Protein AF-A0A9N9NU11-F1 (afdb_monomer)

Radius of gyration: 19.25 Å; Cα contacts (8 Å, |Δi|>4): 125; chains: 1; bounding box: 38×54×60 Å

Mean predicted aligned error: 7.27 Å

InterPro domains:
  IPR009668 RNA polymerase I associated factor, A49-like [PF06870] (2-120)
  IPR009668 RNA polymerase I associated factor, A49-like [PTHR14440] (6-126)

Solvent-accessible surface area (backbone atoms only — not comparable to full-atom values): 7720 Å² total; per-residue (Å²): 106,50,79,83,61,72,60,61,64,64,69,56,55,54,50,48,49,68,75,38,33,43,86,40,62,86,44,95,94,45,74,80,39,80,41,70,46,73,70,30,51,52,52,50,50,49,54,52,50,51,50,48,26,65,74,43,78,31,49,32,58,51,63,62,53,16,62,78,67,72,43,57,54,72,57,47,56,50,47,42,36,70,75,27,27,45,82,40,64,65,54,72,69,54,29,61,76,68,70,51,52,82,78,59,44,73,73,48,55,29,40,30,61,57,85,80,79,56,67,68,78,78,80,80,77,81,77,86,128

Structure (mmCIF, N/CA/C/O backbone):
data_AF-A0A9N9NU11-F1
#
_entry.id   AF-A0A9N9NU11-F1
#
loop_
_atom_site.group_PDB
_atom_site.id
_atom_site.type_symbol
_atom_site.label_atom_id
_atom_site.label_alt_id
_atom_site.label_comp_id
_atom_site.label_asym_id
_atom_site.label_entity_id
_atom_site.label_seq_id
_atom_site.pdbx_PDB_ins_code
_atom_site.Cartn_x
_atom_site.Cartn_y
_atom_site.Cartn_z
_atom_site.occupancy
_atom_site.B_iso_or_equiv
_atom_site.auth_seq_id
_atom_site.auth_comp_id
_atom_site.auth_asym_id
_atom_site.auth_atom_id
_atom_site.pdbx_PDB_model_num
ATOM 1 N N . MET A 1 1 ? 15.704 -12.231 -14.615 1.00 58.62 1 MET A N 1
ATOM 2 C CA . MET A 1 1 ? 14.651 -11.960 -13.599 1.00 58.62 1 MET A CA 1
ATOM 3 C C . MET A 1 1 ? 13.902 -13.233 -13.245 1.00 58.62 1 MET A C 1
ATOM 5 O O . MET A 1 1 ? 13.665 -13.433 -12.064 1.00 58.62 1 MET A O 1
ATOM 9 N N . SER A 1 2 ? 13.617 -14.106 -14.219 1.00 66.81 2 SER A N 1
ATOM 10 C CA . SER A 1 2 ? 13.155 -15.482 -13.982 1.00 66.81 2 SER A CA 1
ATOM 11 C C . SER A 1 2 ? 13.976 -16.199 -12.902 1.00 66.81 2 SER A C 1
ATOM 13 O O . SER A 1 2 ? 13.399 -16.709 -11.952 1.00 66.81 2 SER A O 1
ATOM 15 N N . GLU A 1 3 ? 15.308 -16.114 -12.960 1.00 76.19 3 GLU A N 1
ATOM 16 C CA . GLU A 1 3 ? 16.207 -16.703 -11.951 1.00 76.19 3 GLU A CA 1
ATOM 17 C C . GLU A 1 3 ? 15.990 -16.146 -10.535 1.00 76.19 3 GLU A C 1
ATOM 19 O O . GLU A 1 3 ? 15.977 -16.894 -9.563 1.00 76.19 3 GLU A O 1
ATOM 24 N N . LYS A 1 4 ? 15.747 -14.833 -10.406 1.00 86.00 4 LYS A N 1
ATOM 25 C CA . LYS A 1 4 ? 15.483 -14.184 -9.108 1.00 86.00 4 LYS A CA 1
ATOM 26 C C . LYS A 1 4 ? 14.106 -14.539 -8.541 1.00 86.00 4 LYS A C 1
ATOM 28 O O . LYS A 1 4 ? 13.906 -14.442 -7.338 1.00 86.00 4 LYS A O 1
ATOM 33 N N . LEU A 1 5 ? 13.167 -14.918 -9.407 1.00 86.69 5 LEU A N 1
ATOM 34 C CA . LEU A 1 5 ? 11.779 -15.231 -9.066 1.00 86.69 5 LEU A CA 1
ATOM 35 C C . LEU A 1 5 ? 11.491 -16.740 -9.055 1.00 86.69 5 LEU A C 1
ATOM 3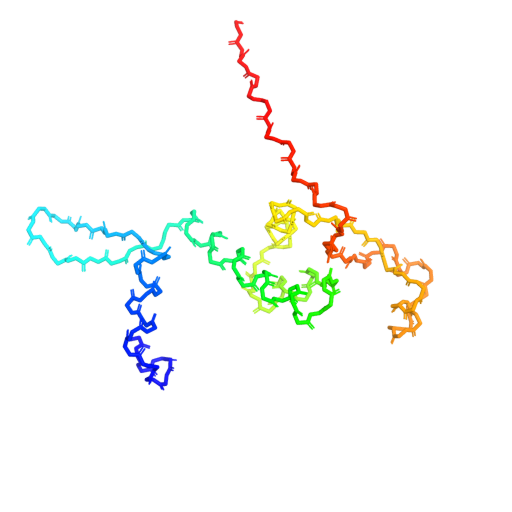7 O O . LEU A 1 5 ? 10.328 -17.124 -8.997 1.00 86.69 5 LEU A O 1
ATOM 41 N N . LYS A 1 6 ? 12.527 -17.592 -9.102 1.00 91.56 6 LYS A N 1
ATOM 42 C CA . LYS A 1 6 ? 12.398 -19.060 -9.151 1.00 91.56 6 LYS A CA 1
ATOM 43 C C . LYS A 1 6 ? 11.542 -19.563 -10.329 1.00 91.56 6 LYS A C 1
ATOM 45 O O . LYS A 1 6 ? 10.738 -20.469 -10.165 1.00 91.56 6 LYS A O 1
ATOM 50 N N . PHE A 1 7 ? 11.743 -18.985 -11.514 1.00 88.62 7 PHE A N 1
ATOM 51 C CA . PHE A 1 7 ? 11.128 -19.406 -12.784 1.00 88.62 7 PHE A CA 1
ATOM 52 C C . PHE A 1 7 ? 9.586 -19.446 -12.765 1.00 88.62 7 PHE A C 1
ATOM 54 O O . PHE A 1 7 ? 8.987 -20.500 -12.980 1.00 88.62 7 PHE A O 1
ATOM 61 N N . PRO A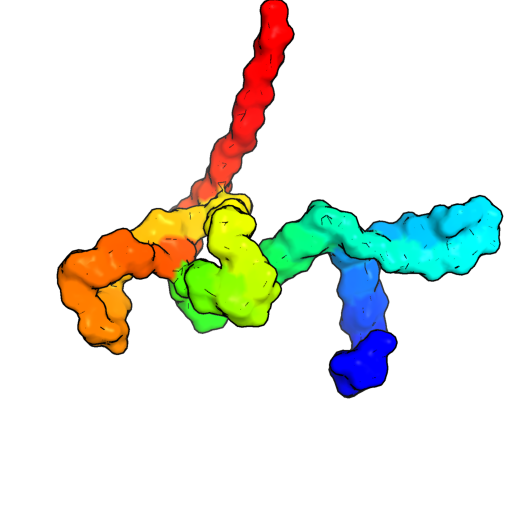 1 8 ? 8.914 -18.303 -12.531 1.00 91.81 8 PRO A N 1
ATOM 62 C CA . PRO A 1 8 ? 7.463 -18.242 -12.652 1.00 91.81 8 PRO A CA 1
ATOM 63 C C . PRO A 1 8 ? 7.037 -18.432 -14.122 1.00 91.81 8 PRO A C 1
ATOM 65 O O . PRO A 1 8 ? 7.817 -18.105 -15.019 1.00 91.81 8 PRO A O 1
ATOM 68 N N . PRO A 1 9 ? 5.795 -18.883 -14.390 1.00 94.31 9 PRO A N 1
ATOM 69 C CA . PRO A 1 9 ? 5.267 -18.982 -15.748 1.00 94.31 9 PRO A CA 1
ATOM 70 C C . PRO A 1 9 ? 5.416 -17.676 -16.543 1.00 94.31 9 PRO A C 1
ATOM 72 O O . PRO A 1 9 ? 5.045 -16.601 -16.060 1.00 94.31 9 PRO A O 1
ATOM 75 N N . ASP A 1 10 ? 5.887 -17.774 -17.789 1.00 91.75 10 ASP A N 1
ATOM 76 C CA . ASP A 1 10 ? 6.217 -16.610 -18.630 1.00 91.75 10 ASP A CA 1
ATOM 77 C C . ASP A 1 10 ? 5.043 -15.651 -18.822 1.00 91.75 10 ASP A C 1
ATOM 79 O O . ASP A 1 10 ? 5.218 -14.432 -18.847 1.00 91.75 10 ASP A O 1
ATOM 83 N N . ILE A 1 11 ? 3.818 -16.177 -18.883 1.00 94.62 11 ILE A N 1
ATOM 84 C CA . ILE A 1 11 ? 2.615 -15.355 -19.018 1.00 94.62 11 ILE A CA 1
ATOM 85 C C . ILE A 1 11 ? 2.442 -14.368 -17.856 1.00 94.62 11 ILE A C 1
ATOM 87 O O . ILE A 1 11 ? 1.940 -13.261 -18.062 1.00 94.62 11 ILE A O 1
ATOM 91 N N . ILE A 1 12 ? 2.891 -14.720 -16.648 1.00 93.62 12 ILE A N 1
ATOM 92 C CA . ILE A 1 12 ? 2.845 -13.831 -15.483 1.00 93.62 12 ILE A CA 1
ATOM 93 C C . ILE A 1 12 ? 3.858 -12.704 -15.668 1.00 93.62 12 ILE A C 1
ATOM 95 O O . ILE A 1 12 ? 3.507 -11.535 -15.509 1.00 93.62 12 ILE A O 1
ATOM 99 N N . LEU A 1 13 ? 5.087 -13.035 -16.072 1.00 91.31 13 LEU A N 1
ATOM 100 C CA . LEU A 1 13 ? 6.135 -12.045 -16.323 1.00 91.31 13 LEU A CA 1
ATOM 101 C C . LEU A 1 13 ? 5.718 -11.066 -17.421 1.00 91.31 13 LEU A C 1
ATOM 103 O O . LEU A 1 13 ? 5.777 -9.853 -17.214 1.00 91.31 13 LEU A O 1
ATOM 107 N N . THR A 1 14 ? 5.217 -11.573 -18.548 1.00 91.44 14 THR A N 1
ATOM 108 C CA . THR A 1 14 ? 4.731 -10.745 -19.659 1.00 91.44 14 THR A CA 1
ATOM 109 C C . THR A 1 14 ? 3.632 -9.789 -19.201 1.00 91.44 14 THR A C 1
ATOM 111 O O . THR A 1 14 ? 3.678 -8.595 -19.511 1.00 91.44 14 THR A O 1
ATOM 114 N N . ASN A 1 15 ? 2.669 -10.267 -18.407 1.00 93.19 15 ASN A N 1
ATOM 115 C CA . ASN A 1 15 ? 1.591 -9.422 -17.898 1.00 93.19 15 ASN A CA 1
ATOM 116 C C . ASN A 1 15 ? 2.081 -8.376 -16.890 1.00 93.19 15 ASN A C 1
ATOM 118 O O . ASN A 1 15 ? 1.611 -7.237 -16.929 1.00 93.19 15 ASN A O 1
ATOM 122 N N . LEU A 1 16 ? 3.027 -8.730 -16.015 1.00 92.69 16 LEU A N 1
ATOM 123 C CA . LEU A 1 16 ? 3.608 -7.789 -15.059 1.00 92.69 16 LEU A CA 1
ATOM 124 C C . LEU A 1 16 ? 4.333 -6.648 -15.779 1.00 92.69 16 LEU A C 1
ATOM 126 O O . LEU A 1 16 ? 4.059 -5.481 -15.499 1.00 92.69 16 LEU A O 1
ATOM 130 N N . TYR A 1 17 ? 5.181 -6.962 -16.761 1.00 90.88 17 TYR A N 1
ATOM 131 C CA . TYR A 1 17 ? 5.861 -5.936 -17.553 1.00 90.88 17 TYR A CA 1
ATOM 132 C C . TYR A 1 17 ? 4.871 -5.057 -18.313 1.00 90.88 17 TYR A C 1
ATOM 134 O O . TYR A 1 17 ? 4.962 -3.832 -18.254 1.00 90.88 17 TYR A O 1
ATOM 142 N N . THR A 1 18 ? 3.879 -5.662 -18.958 1.00 91.69 18 THR A N 1
ATOM 143 C CA . THR A 1 18 ? 2.898 -4.922 -19.761 1.00 91.69 18 THR A CA 1
ATOM 144 C C . THR A 1 18 ? 2.051 -3.966 -18.912 1.00 91.69 18 THR A C 1
ATOM 146 O O . THR A 1 18 ? 1.681 -2.889 -19.369 1.00 91.69 18 THR A O 1
ATOM 149 N N . ARG A 1 19 ? 1.724 -4.330 -17.663 1.00 93.12 19 ARG A N 1
ATOM 150 C CA . ARG A 1 19 ? 0.795 -3.557 -16.816 1.00 93.12 19 ARG A CA 1
ATOM 151 C C . ARG A 1 19 ? 1.470 -2.578 -15.862 1.00 93.12 19 ARG A C 1
ATOM 153 O O . ARG A 1 19 ? 0.795 -1.627 -15.447 1.00 93.12 19 ARG A O 1
ATOM 160 N N . PHE A 1 20 ? 2.728 -2.829 -15.495 1.00 95.00 20 PHE A N 1
ATOM 161 C CA . PHE A 1 20 ? 3.464 -2.085 -14.465 1.00 95.00 20 PHE A CA 1
ATOM 162 C C . PHE A 1 20 ? 4.774 -1.459 -14.964 1.00 95.00 20 PHE A C 1
ATOM 164 O O . PHE A 1 20 ? 5.568 -0.972 -14.164 1.00 95.00 20 PHE A O 1
ATOM 171 N N . THR A 1 21 ? 5.024 -1.433 -1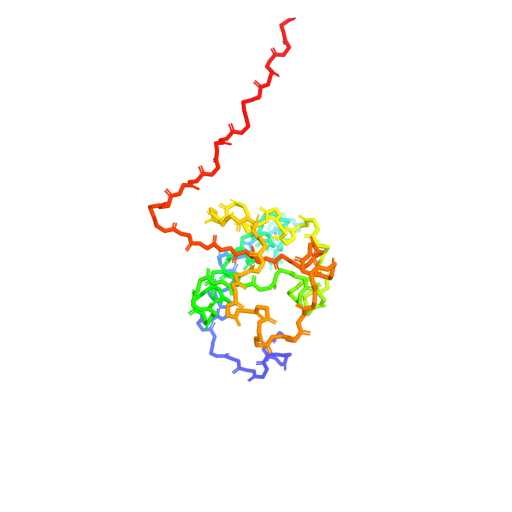6.274 1.00 93.44 21 THR A N 1
ATOM 172 C CA . THR A 1 21 ? 6.176 -0.720 -16.840 1.00 93.44 21 THR A CA 1
ATOM 173 C C . THR A 1 21 ? 5.807 0.028 -18.114 1.00 93.44 21 THR A C 1
ATOM 175 O O . THR A 1 21 ? 4.807 -0.272 -18.759 1.00 93.44 21 THR A O 1
ATOM 178 N N . GLU A 1 22 ? 6.626 1.010 -18.476 1.00 89.50 22 GLU A N 1
ATOM 179 C CA . GLU A 1 22 ? 6.586 1.671 -19.777 1.00 89.50 22 GLU A CA 1
ATOM 180 C C . GLU A 1 22 ? 7.726 1.157 -20.650 1.00 89.50 22 GLU A C 1
ATOM 182 O O . GLU A 1 22 ? 8.839 0.905 -20.173 1.00 89.50 22 GLU A O 1
ATOM 187 N N . THR A 1 23 ? 7.466 1.056 -21.947 1.00 82.38 23 THR A N 1
ATOM 188 C CA . THR A 1 23 ? 8.506 0.777 -22.930 1.00 82.38 23 THR A CA 1
ATOM 189 C C . THR A 1 23 ? 9.333 2.034 -23.160 1.00 82.38 23 THR A C 1
ATOM 191 O O . THR A 1 23 ? 8.849 3.013 -23.724 1.00 82.38 23 THR A O 1
ATOM 194 N N . ALA A 1 24 ? 10.600 2.004 -22.756 1.00 73.50 24 ALA A N 1
ATOM 195 C CA . ALA A 1 24 ? 11.556 3.053 -23.065 1.00 73.50 24 ALA A CA 1
ATOM 196 C C . ALA A 1 24 ? 12.509 2.581 -24.169 1.00 73.50 24 ALA A C 1
ATOM 198 O O . ALA A 1 24 ? 13.187 1.556 -24.042 1.00 73.50 24 ALA A O 1
ATOM 199 N N . PHE A 1 25 ? 12.600 3.362 -25.244 1.00 67.38 25 PHE A N 1
ATOM 200 C CA . PHE A 1 25 ? 13.629 3.192 -26.265 1.00 67.38 25 PHE A CA 1
ATOM 201 C C . PHE A 1 25 ? 14.824 4.072 -25.905 1.00 67.38 25 PHE A C 1
ATOM 203 O O . PHE A 1 25 ? 14.680 5.280 -25.733 1.00 67.38 25 PHE A O 1
ATOM 210 N N . ARG A 1 26 ? 16.022 3.487 -25.788 1.00 62.00 26 ARG A N 1
ATOM 211 C CA . ARG A 1 26 ? 17.246 4.274 -25.533 1.00 62.00 26 ARG A CA 1
ATOM 212 C C . ARG A 1 26 ? 17.616 5.184 -26.712 1.00 62.00 26 ARG A C 1
ATOM 214 O O . ARG A 1 26 ? 18.215 6.228 -26.482 1.00 62.00 26 ARG A O 1
ATOM 221 N N . LYS A 1 27 ? 17.291 4.768 -27.942 1.00 69.50 27 LYS A N 1
ATOM 222 C CA . LYS A 1 27 ? 17.447 5.480 -29.226 1.00 69.50 27 LYS A CA 1
ATOM 223 C C . LYS A 1 27 ? 16.423 4.917 -30.224 1.00 69.50 27 LYS A C 1
ATOM 225 O O . LYS A 1 27 ? 15.962 3.790 -30.024 1.00 69.50 27 LYS A O 1
ATOM 230 N N . ALA A 1 28 ? 16.091 5.652 -31.287 1.00 65.50 28 ALA A N 1
ATOM 231 C CA . ALA A 1 28 ? 15.288 5.111 -32.389 1.00 65.50 28 ALA A CA 1
ATOM 232 C C . ALA A 1 28 ? 15.964 3.841 -32.952 1.00 65.50 28 ALA A C 1
ATOM 234 O O . ALA A 1 28 ? 17.151 3.872 -33.267 1.00 65.50 28 ALA A O 1
ATOM 235 N N . GLY A 1 29 ? 15.238 2.717 -32.986 1.00 70.50 29 GLY A N 1
ATOM 236 C CA . GLY A 1 29 ? 15.764 1.404 -33.400 1.00 70.50 29 GLY A CA 1
ATOM 237 C C . GLY A 1 29 ? 16.603 0.650 -32.353 1.00 70.50 29 GLY A C 1
ATOM 238 O O . GLY A 1 29 ? 17.144 -0.408 -32.656 1.00 70.50 29 GLY A O 1
ATOM 239 N N . GLY A 1 30 ? 16.738 1.168 -31.127 1.00 71.62 30 GLY A N 1
ATOM 240 C CA . GLY A 1 30 ? 17.477 0.506 -30.047 1.00 71.62 30 GLY A CA 1
ATOM 241 C C . GLY A 1 30 ? 16.688 -0.598 -29.330 1.00 71.62 30 GLY A C 1
ATOM 242 O O . GLY A 1 30 ? 15.471 -0.712 -29.468 1.00 71.62 30 GLY A O 1
ATOM 243 N N . VAL A 1 31 ? 17.388 -1.378 -28.498 1.00 74.94 31 VAL A N 1
ATOM 244 C CA . VAL A 1 31 ? 16.793 -2.446 -27.672 1.00 74.94 31 VAL A CA 1
ATOM 245 C C . VAL A 1 31 ? 15.715 -1.872 -26.749 1.00 74.94 31 VAL A C 1
ATOM 247 O O . VAL A 1 31 ? 15.973 -0.920 -26.002 1.00 74.94 31 VAL A O 1
ATOM 250 N N . GLN A 1 32 ? 14.518 -2.465 -26.786 1.00 72.38 32 GLN A N 1
ATOM 251 C CA . GLN A 1 32 ? 13.438 -2.107 -25.874 1.00 72.38 32 GLN A CA 1
ATOM 252 C C . GLN A 1 32 ? 13.816 -2.442 -24.437 1.00 72.38 32 GLN A C 1
ATOM 254 O O . GLN A 1 32 ? 14.213 -3.565 -24.128 1.00 72.38 32 GLN A O 1
ATOM 259 N N . LYS A 1 33 ? 13.665 -1.463 -23.544 1.00 81.25 33 LYS A N 1
ATOM 260 C CA . LYS A 1 33 ? 13.844 -1.673 -22.113 1.00 81.25 33 LYS A CA 1
ATOM 261 C C . LYS A 1 33 ? 12.599 -1.220 -21.368 1.00 81.25 33 LYS A C 1
ATOM 263 O O . LYS A 1 33 ? 12.179 -0.073 -21.487 1.00 81.25 33 LYS A O 1
ATOM 268 N N . SER A 1 34 ? 12.052 -2.109 -20.552 1.00 84.94 34 SER A N 1
ATOM 269 C CA . SER A 1 34 ? 10.995 -1.768 -19.607 1.00 84.94 34 SER A CA 1
ATOM 270 C C . SER A 1 34 ? 11.537 -0.849 -18.514 1.00 84.94 34 SER A C 1
ATOM 272 O O . SER A 1 34 ? 12.564 -1.142 -17.891 1.00 84.94 34 SER A O 1
ATOM 274 N N . LYS A 1 35 ? 10.846 0.263 -18.267 1.00 89.12 35 LYS A N 1
ATOM 275 C CA . LYS A 1 35 ? 11.129 1.196 -17.176 1.00 89.12 35 LYS A CA 1
ATOM 276 C C . LYS A 1 35 ? 9.900 1.309 -16.280 1.00 89.12 35 LYS A C 1
ATOM 278 O O . LYS A 1 35 ? 8.818 1.645 -16.750 1.00 89.12 35 LYS A O 1
ATOM 283 N N . MET A 1 36 ? 10.070 1.058 -14.985 1.00 91.50 36 MET A N 1
ATOM 284 C CA . MET A 1 36 ? 9.033 1.343 -13.995 1.00 91.50 36 MET A CA 1
ATOM 285 C C . MET A 1 36 ? 9.153 2.811 -13.583 1.00 91.50 36 MET A C 1
ATOM 287 O O . MET A 1 36 ? 10.196 3.239 -13.089 1.00 91.50 36 MET A O 1
ATOM 291 N N . THR A 1 37 ? 8.126 3.607 -13.871 1.00 93.00 37 THR A N 1
ATOM 292 C CA . THR A 1 37 ? 8.041 5.002 -13.417 1.00 93.00 37 THR A CA 1
ATOM 293 C C . THR A 1 37 ? 7.392 5.056 -12.035 1.00 93.00 37 THR A C 1
ATOM 295 O O . THR A 1 37 ? 6.718 4.106 -11.638 1.00 93.00 37 THR A O 1
ATOM 298 N N . ALA A 1 38 ? 7.534 6.176 -11.317 1.00 93.00 38 ALA A N 1
ATOM 299 C CA . ALA A 1 38 ? 6.915 6.352 -9.997 1.00 93.00 38 ALA A CA 1
ATOM 300 C C . ALA A 1 38 ? 5.395 6.094 -10.019 1.00 93.00 38 ALA A C 1
ATOM 302 O O . ALA A 1 38 ? 4.850 5.467 -9.120 1.00 93.00 38 ALA A O 1
ATOM 303 N N . ARG A 1 39 ? 4.713 6.484 -11.107 1.00 93.00 39 ARG A N 1
ATOM 304 C CA . ARG A 1 39 ? 3.282 6.211 -11.305 1.00 93.00 39 ARG A CA 1
ATOM 305 C C . ARG A 1 39 ? 2.970 4.713 -11.336 1.00 93.00 39 ARG A C 1
ATOM 307 O O . ARG A 1 39 ? 1.950 4.289 -10.799 1.00 93.00 39 ARG A O 1
ATOM 314 N N . TYR A 1 40 ? 3.799 3.919 -12.011 1.00 95.06 40 TYR A N 1
ATOM 315 C CA . TYR A 1 40 ? 3.592 2.475 -12.098 1.00 95.06 40 TYR A CA 1
ATOM 316 C C . TYR A 1 40 ? 4.029 1.737 -10.833 1.00 95.06 40 TYR A C 1
ATOM 318 O O . TYR A 1 40 ? 3.415 0.728 -10.499 1.00 95.06 40 TYR A O 1
ATOM 326 N N . GLU A 1 41 ? 5.017 2.264 -10.111 1.00 94.44 41 GLU A N 1
ATOM 327 C CA . GLU A 1 41 ? 5.355 1.805 -8.763 1.00 94.44 41 GLU A CA 1
ATOM 328 C C . GLU A 1 41 ? 4.160 1.989 -7.816 1.00 94.44 41 GLU A C 1
ATOM 330 O O . GLU A 1 41 ? 3.721 1.028 -7.188 1.00 94.44 41 GLU A O 1
ATOM 335 N N . ASP A 1 42 ? 3.550 3.179 -7.797 1.00 95.44 42 ASP A N 1
ATOM 336 C CA . ASP A 1 42 ? 2.351 3.446 -6.994 1.00 95.44 42 ASP A CA 1
ATOM 337 C C . ASP A 1 42 ? 1.179 2.554 -7.422 1.00 95.44 42 ASP A C 1
ATOM 339 O O . ASP A 1 42 ? 0.464 2.012 -6.582 1.00 95.44 42 ASP A O 1
ATOM 343 N N . LYS A 1 43 ? 1.006 2.331 -8.733 1.00 95.94 43 LYS A N 1
ATOM 344 C CA . LYS A 1 43 ? -0.001 1.400 -9.256 1.00 95.94 43 LYS 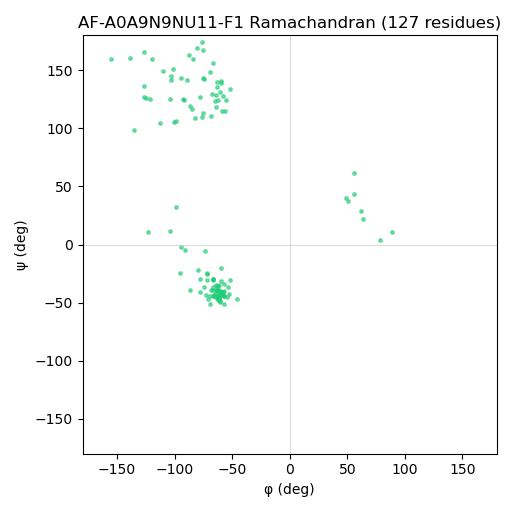A CA 1
ATOM 345 C C . LYS A 1 43 ? 0.236 -0.026 -8.755 1.00 95.94 43 LYS A C 1
ATOM 347 O O . LYS A 1 43 ? -0.726 -0.690 -8.385 1.00 95.94 43 LYS A O 1
ATOM 352 N N . LEU A 1 44 ? 1.479 -0.507 -8.749 1.00 96.06 44 LEU A N 1
ATOM 353 C CA . LEU A 1 44 ? 1.810 -1.839 -8.244 1.00 96.06 44 LEU A CA 1
ATOM 354 C C . LEU A 1 44 ? 1.508 -1.946 -6.744 1.00 96.06 44 LEU A C 1
ATOM 356 O O . LEU A 1 44 ? 0.857 -2.901 -6.325 1.00 96.06 44 LEU A O 1
ATOM 360 N N . LEU A 1 45 ? 1.894 -0.935 -5.960 1.00 96.44 45 LEU A N 1
ATOM 361 C CA . LEU A 1 45 ? 1.587 -0.862 -4.530 1.00 96.44 45 LEU A CA 1
ATOM 362 C C . LEU A 1 45 ? 0.074 -0.856 -4.264 1.00 96.44 45 LEU A C 1
ATOM 364 O O . LEU A 1 45 ? -0.384 -1.604 -3.408 1.00 96.44 45 LEU A O 1
ATOM 368 N N . CYS A 1 46 ? -0.722 -0.100 -5.032 1.00 96.44 46 CYS A N 1
ATOM 369 C CA . CYS A 1 46 ? -2.187 -0.123 -4.930 1.00 96.44 46 CYS A CA 1
ATOM 370 C C . CYS A 1 46 ? -2.756 -1.542 -5.086 1.00 96.44 46 CYS A C 1
ATOM 372 O O . CYS A 1 46 ? -3.626 -1.949 -4.316 1.00 96.44 46 CYS A O 1
ATOM 374 N N . TYR A 1 47 ? -2.274 -2.298 -6.080 1.00 97.38 47 TYR A N 1
ATOM 375 C CA . TYR A 1 47 ? -2.723 -3.674 -6.305 1.00 97.38 47 TYR A CA 1
ATOM 376 C C . TYR A 1 47 ? -2.304 -4.589 -5.151 1.00 97.38 47 TYR A C 1
ATOM 378 O O . TYR A 1 47 ? -3.135 -5.349 -4.662 1.00 97.38 47 TYR A O 1
ATOM 386 N N . MET A 1 48 ? -1.062 -4.481 -4.667 1.00 96.50 48 MET A N 1
ATOM 387 C CA . MET A 1 48 ? -0.591 -5.275 -3.526 1.00 96.50 48 MET A CA 1
ATOM 388 C C . MET A 1 48 ? -1.387 -4.973 -2.250 1.00 96.50 48 MET A C 1
ATOM 390 O O . MET A 1 48 ? -1.861 -5.898 -1.602 1.00 96.50 48 MET A O 1
ATOM 394 N N . PHE A 1 49 ? -1.640 -3.702 -1.930 1.00 97.12 49 PHE A N 1
ATOM 395 C CA . PHE A 1 49 ? -2.430 -3.326 -0.749 1.00 97.12 49 PHE A CA 1
ATOM 396 C C . PHE A 1 49 ? -3.893 -3.748 -0.851 1.00 97.12 49 PHE A C 1
ATOM 398 O O . PHE A 1 49 ? -4.510 -4.065 0.161 1.00 97.12 49 PHE A O 1
ATOM 405 N N . THR A 1 50 ? -4.443 -3.810 -2.064 1.00 96.62 50 THR A N 1
ATOM 406 C CA . THR A 1 50 ? -5.779 -4.378 -2.284 1.00 96.62 50 THR A CA 1
ATOM 407 C C . THR A 1 50 ? -5.813 -5.867 -1.933 1.00 96.62 50 THR A C 1
ATOM 409 O O . THR A 1 50 ? -6.775 -6.321 -1.320 1.00 96.62 50 THR A O 1
ATOM 412 N N . LEU A 1 51 ? -4.757 -6.621 -2.259 1.00 97.25 51 LEU A N 1
ATOM 413 C CA . LEU A 1 51 ? -4.644 -8.024 -1.850 1.00 97.25 51 LEU A CA 1
ATOM 414 C C . LEU A 1 51 ? -4.520 -8.151 -0.327 1.00 97.25 51 LEU A C 1
ATOM 416 O O . LEU A 1 51 ? -5.223 -8.970 0.255 1.00 97.25 51 LEU A O 1
ATOM 420 N N . CYS A 1 52 ? -3.712 -7.309 0.328 1.00 96.81 52 CYS A N 1
ATOM 421 C CA . CYS A 1 52 ? -3.631 -7.274 1.794 1.00 96.81 52 CYS A CA 1
ATOM 422 C C . CYS A 1 52 ? -5.002 -6.998 2.429 1.00 96.81 52 CYS A C 1
ATOM 424 O O . CYS A 1 52 ? -5.406 -7.704 3.342 1.00 96.81 52 CYS A O 1
ATOM 426 N N . LEU A 1 53 ? -5.770 -6.042 1.891 1.00 96.25 53 LEU A N 1
ATOM 427 C CA . LEU A 1 53 ? -7.135 -5.773 2.356 1.00 96.25 53 LEU A CA 1
ATOM 428 C C . LEU A 1 53 ? -8.034 -7.008 2.249 1.00 96.25 53 LEU A C 1
ATOM 430 O O . LEU A 1 53 ? -8.810 -7.262 3.159 1.00 96.25 53 LEU A O 1
ATOM 434 N N . MET A 1 54 ? -7.942 -7.782 1.168 1.00 96.75 54 MET A N 1
ATOM 435 C CA . MET A 1 54 ? -8.740 -9.005 1.026 1.00 96.75 54 MET A CA 1
ATOM 436 C C . MET A 1 54 ? -8.336 -10.086 2.036 1.00 96.75 54 MET A C 1
ATOM 438 O O . MET A 1 54 ? -9.204 -10.806 2.526 1.00 96.75 54 MET A O 1
ATOM 442 N N . LEU A 1 55 ? -7.042 -10.197 2.345 1.00 95.88 55 LEU A N 1
ATOM 443 C CA . LEU A 1 55 ? -6.514 -11.186 3.288 1.00 95.88 55 LEU A CA 1
ATOM 444 C C . LEU A 1 55 ? -6.826 -10.824 4.750 1.00 95.88 55 LEU A C 1
ATOM 446 O O . LEU A 1 55 ? -7.176 -11.710 5.524 1.00 95.88 55 LEU A O 1
ATOM 450 N N . ASP A 1 56 ? -6.800 -9.536 5.097 1.00 93.44 56 ASP A N 1
ATOM 451 C CA . ASP A 1 56 ? -6.999 -9.038 6.466 1.00 93.44 56 ASP A CA 1
ATOM 452 C C . ASP A 1 56 ? -8.436 -8.547 6.725 1.00 93.44 56 ASP A C 1
ATOM 454 O O . ASP A 1 56 ? -8.664 -7.584 7.459 1.00 93.44 56 ASP A O 1
ATOM 458 N N . ALA A 1 57 ? -9.433 -9.161 6.077 1.00 93.75 57 ALA A N 1
ATOM 459 C CA . ALA A 1 57 ? -10.854 -8.829 6.253 1.00 93.75 57 ALA A CA 1
ATOM 460 C C . ALA A 1 57 ? -11.160 -7.315 6.154 1.00 93.75 57 ALA A C 1
ATOM 462 O O . ALA A 1 57 ? -11.968 -6.761 6.902 1.00 93.75 57 ALA A O 1
ATOM 463 N N . PHE A 1 58 ? -10.503 -6.644 5.207 1.00 95.00 58 PHE A N 1
ATOM 464 C CA . PHE A 1 58 ? -10.608 -5.217 4.901 1.00 95.00 58 PHE A CA 1
ATOM 465 C C . PHE A 1 58 ? -10.154 -4.273 6.031 1.00 95.00 58 PHE A C 1
ATOM 467 O O . PHE A 1 58 ? -10.533 -3.096 6.034 1.00 95.00 58 PHE A O 1
ATOM 474 N N . ARG A 1 59 ? -9.312 -4.757 6.960 1.00 94.50 59 ARG A N 1
ATOM 475 C CA . ARG A 1 59 ? -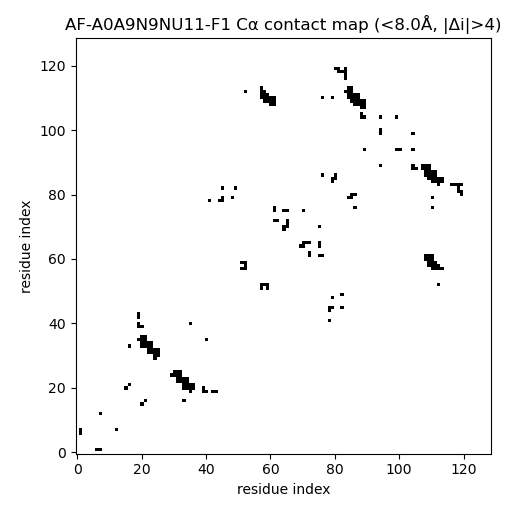8.705 -3.986 8.060 1.00 94.50 59 ARG A CA 1
ATOM 476 C C . ARG A 1 59 ? -7.214 -4.310 8.205 1.00 94.50 59 ARG A C 1
ATOM 478 O O . ARG A 1 59 ? -6.841 -5.281 8.845 1.00 94.50 59 ARG A O 1
A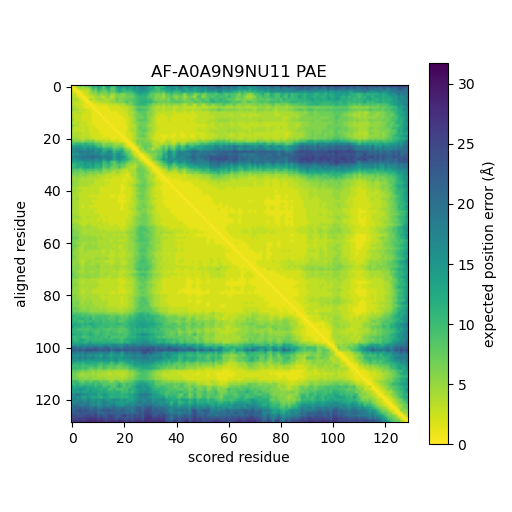TOM 485 N N . VAL A 1 60 ? -6.356 -3.457 7.655 1.00 95.31 60 VAL A N 1
ATOM 486 C CA . VAL A 1 60 ? -4.906 -3.708 7.539 1.00 95.31 60 VAL A CA 1
ATOM 487 C C . VAL A 1 60 ? -4.099 -2.801 8.469 1.00 95.31 60 VAL A C 1
ATOM 489 O O . VAL A 1 60 ? -4.496 -1.659 8.724 1.00 95.31 60 VAL A O 1
ATOM 492 N N . ASP A 1 61 ? -2.951 -3.288 8.947 1.00 94.19 61 ASP A N 1
ATOM 493 C CA . ASP A 1 61 ? -1.920 -2.495 9.628 1.00 94.19 61 ASP A CA 1
ATOM 494 C C . ASP A 1 61 ? -0.997 -1.786 8.611 1.00 94.19 61 ASP A C 1
ATOM 496 O O . ASP A 1 61 ? -0.202 -2.445 7.935 1.00 94.19 61 ASP A O 1
ATOM 500 N N . PRO A 1 62 ? -1.070 -0.449 8.460 1.00 94.75 62 PRO A N 1
ATOM 501 C CA . PRO A 1 62 ? -0.226 0.264 7.506 1.00 94.75 62 PRO A CA 1
ATOM 502 C C . PRO A 1 62 ? 1.246 0.337 7.929 1.00 94.75 62 PRO A C 1
ATOM 504 O O . PRO A 1 62 ? 2.107 0.516 7.068 1.00 94.75 62 PRO A O 1
ATOM 507 N N . ASP A 1 63 ? 1.537 0.253 9.229 1.00 93.38 63 ASP A N 1
ATOM 508 C CA . ASP A 1 63 ? 2.892 0.444 9.746 1.00 93.38 63 ASP A CA 1
ATOM 509 C C . ASP A 1 63 ? 3.725 -0.823 9.499 1.00 93.38 63 ASP A C 1
ATOM 511 O O . ASP A 1 63 ? 4.838 -0.723 8.986 1.00 93.38 63 ASP A O 1
ATOM 515 N N . SER A 1 64 ? 3.141 -2.013 9.686 1.00 93.31 64 SER A N 1
ATOM 516 C CA . SER A 1 64 ? 3.782 -3.285 9.307 1.00 93.31 64 SER A CA 1
ATOM 517 C C . SER A 1 64 ? 4.136 -3.331 7.815 1.00 93.31 64 SER A C 1
ATOM 519 O O . SER A 1 64 ? 5.255 -3.672 7.445 1.00 93.31 64 SER A O 1
ATOM 521 N N . LEU A 1 65 ? 3.229 -2.882 6.939 1.00 94.69 65 LEU A N 1
ATOM 522 C CA . LEU A 1 65 ? 3.503 -2.814 5.497 1.00 94.69 65 LEU A CA 1
ATOM 523 C C . LEU A 1 65 ? 4.585 -1.791 5.128 1.00 94.69 65 LEU A C 1
ATOM 525 O O . LEU A 1 65 ? 5.270 -1.953 4.115 1.00 94.69 65 LEU A O 1
ATOM 529 N N . SER A 1 66 ? 4.723 -0.719 5.912 1.00 95.25 66 SER A N 1
ATOM 530 C CA . SER A 1 66 ? 5.796 0.265 5.750 1.00 95.25 66 SER A CA 1
ATOM 531 C C . SER A 1 66 ? 7.163 -0.377 5.981 1.00 95.25 66 SER A C 1
ATOM 533 O O . SER A 1 66 ? 8.080 -0.149 5.188 1.00 95.25 66 SER A O 1
ATOM 535 N N . GLU A 1 67 ? 7.275 -1.195 7.028 1.00 95.00 67 GLU A N 1
ATOM 536 C CA . GLU A 1 67 ? 8.493 -1.918 7.394 1.00 95.00 67 GLU A CA 1
ATOM 537 C C . GLU A 1 67 ? 8.820 -3.018 6.377 1.00 95.00 67 GLU A C 1
ATOM 539 O O . GLU A 1 67 ? 9.914 -3.015 5.809 1.00 95.00 67 GLU A O 1
ATOM 544 N N . ASP A 1 68 ? 7.854 -3.885 6.060 1.00 94.50 68 ASP A N 1
ATOM 545 C CA . ASP A 1 68 ? 8.044 -5.035 5.165 1.00 94.50 68 ASP A CA 1
ATOM 546 C C . ASP A 1 68 ? 8.464 -4.631 3.747 1.00 94.50 68 ASP A C 1
ATOM 548 O O . ASP A 1 68 ? 9.303 -5.276 3.114 1.00 94.50 68 ASP A O 1
ATOM 552 N N . LEU A 1 69 ? 7.874 -3.553 3.224 1.00 93.50 69 LEU A N 1
ATOM 553 C CA . LEU A 1 69 ? 8.143 -3.084 1.864 1.00 93.50 69 LEU A CA 1
ATOM 554 C C . LEU A 1 69 ? 9.233 -2.010 1.806 1.00 93.50 69 LEU A C 1
ATOM 556 O O . LEU A 1 69 ? 9.557 -1.545 0.711 1.00 93.50 69 LEU A O 1
ATOM 560 N N . ALA A 1 70 ? 9.778 -1.597 2.956 1.00 94.06 70 ALA A N 1
ATOM 561 C CA . ALA A 1 70 ? 10.709 -0.476 3.083 1.00 94.06 70 ALA A CA 1
ATOM 562 C C . ALA A 1 70 ? 10.201 0.809 2.390 1.00 94.06 70 ALA A C 1
ATOM 564 O O . ALA A 1 70 ? 10.962 1.571 1.786 1.00 94.06 70 ALA A O 1
ATOM 565 N N . VAL A 1 71 ? 8.890 1.054 2.465 1.00 94.44 71 VAL A N 1
ATOM 566 C CA . VAL A 1 71 ? 8.231 2.245 1.914 1.00 94.44 71 VAL A CA 1
ATOM 567 C C . VAL A 1 71 ? 7.918 3.193 3.057 1.00 94.44 71 VAL A C 1
ATOM 569 O O . VAL A 1 71 ? 7.502 2.763 4.125 1.00 94.44 71 VAL A O 1
ATOM 572 N N . THR A 1 72 ? 8.072 4.502 2.849 1.00 95.69 72 THR A N 1
ATOM 573 C CA . THR A 1 72 ? 7.759 5.474 3.905 1.00 95.69 72 THR A CA 1
ATOM 574 C C . THR A 1 72 ? 6.300 5.375 4.342 1.00 95.69 72 THR A C 1
ATOM 576 O O . THR A 1 72 ? 5.387 5.296 3.515 1.00 95.69 72 THR A O 1
ATOM 579 N N . THR A 1 73 ? 6.070 5.477 5.648 1.00 9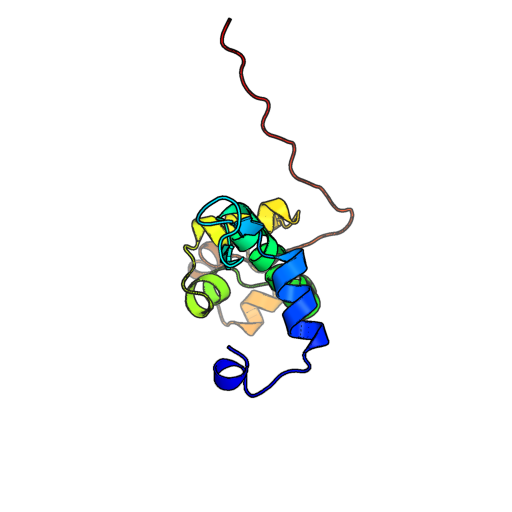3.25 73 THR A N 1
ATOM 580 C CA . THR A 1 73 ? 4.738 5.406 6.258 1.00 93.25 73 THR A CA 1
ATOM 581 C C . THR A 1 73 ? 3.777 6.400 5.600 1.00 93.25 73 THR A C 1
ATOM 583 O O . THR A 1 73 ? 2.672 6.054 5.198 1.00 93.25 73 THR A O 1
ATOM 586 N N . ASN A 1 74 ? 4.230 7.628 5.334 1.00 94.75 74 ASN A N 1
ATOM 587 C CA . ASN A 1 74 ? 3.424 8.637 4.640 1.00 94.75 74 ASN A CA 1
ATOM 588 C C . ASN A 1 74 ? 2.929 8.183 3.258 1.00 94.75 74 ASN A C 1
ATOM 590 O O . ASN A 1 74 ? 1.779 8.457 2.900 1.00 94.75 74 ASN A O 1
ATOM 594 N N . LYS A 1 75 ? 3.773 7.488 2.485 1.00 95.25 75 LYS A N 1
ATOM 595 C CA . LYS A 1 75 ? 3.402 6.956 1.171 1.00 95.25 75 LYS A CA 1
ATOM 596 C C . LYS A 1 75 ? 2.388 5.822 1.311 1.00 95.25 75 LYS A C 1
ATOM 598 O O . LYS A 1 75 ? 1.373 5.857 0.621 1.00 95.25 75 LYS A O 1
ATOM 603 N N . VAL A 1 76 ? 2.586 4.900 2.255 1.00 96.56 76 VAL A N 1
ATOM 604 C CA . VAL A 1 76 ? 1.628 3.816 2.538 1.00 96.56 76 VAL A CA 1
ATOM 605 C C . VAL A 1 76 ? 0.243 4.375 2.881 1.00 96.56 76 VAL A C 1
ATOM 607 O O . VAL A 1 76 ? -0.750 4.037 2.236 1.00 96.56 76 VAL A O 1
ATOM 610 N N . TYR A 1 77 ? 0.175 5.323 3.819 1.00 95.06 77 TYR A N 1
ATOM 611 C CA . TYR A 1 77 ? -1.083 5.967 4.208 1.00 95.06 77 TYR A CA 1
ATOM 612 C C . TYR A 1 77 ? -1.721 6.737 3.047 1.00 95.06 77 TYR A C 1
ATOM 614 O O . TYR A 1 77 ? -2.946 6.762 2.920 1.00 95.06 77 TYR A O 1
ATOM 622 N N . SER A 1 78 ? -0.917 7.381 2.194 1.00 94.62 78 SER A N 1
ATOM 623 C CA . SER A 1 78 ? -1.426 8.058 0.999 1.00 94.62 78 SER A CA 1
ATOM 624 C C . SER A 1 78 ? -2.090 7.075 0.038 1.00 94.62 78 SER A C 1
ATOM 626 O O . SER A 1 78 ? -3.182 7.357 -0.448 1.00 94.62 78 SER A O 1
ATOM 628 N N . ILE A 1 79 ? -1.468 5.921 -0.204 1.00 95.50 79 ILE A N 1
ATOM 629 C CA . ILE A 1 79 ? -1.994 4.896 -1.111 1.00 95.50 79 ILE A CA 1
ATOM 630 C C . ILE A 1 79 ? -3.292 4.301 -0.557 1.00 95.50 79 ILE A C 1
ATOM 632 O O . ILE A 1 79 ? -4.277 4.219 -1.287 1.00 95.50 79 ILE A O 1
ATOM 636 N N . PHE A 1 80 ? -3.354 3.977 0.739 1.00 95.75 80 PHE A N 1
ATOM 637 C CA . PHE A 1 80 ? -4.596 3.498 1.358 1.00 95.75 80 PHE A CA 1
ATOM 638 C C . PHE A 1 80 ? -5.743 4.504 1.230 1.00 95.75 80 PHE A C 1
ATOM 640 O O . PHE A 1 80 ? -6.864 4.123 0.899 1.00 95.75 80 PHE A O 1
ATOM 647 N N . ARG A 1 81 ? -5.470 5.803 1.406 1.00 93.38 81 ARG A N 1
ATOM 648 C CA . ARG A 1 81 ? -6.478 6.847 1.160 1.00 93.38 81 ARG A CA 1
ATOM 649 C C . ARG A 1 81 ? -6.907 6.892 -0.305 1.00 93.38 81 ARG A C 1
ATOM 651 O O . ARG A 1 81 ? -8.092 7.052 -0.573 1.00 93.38 81 ARG A O 1
ATOM 658 N N . THR A 1 82 ? -5.979 6.727 -1.251 1.00 92.38 82 THR A N 1
ATOM 659 C CA . THR A 1 82 ? -6.297 6.633 -2.687 1.00 92.38 82 THR A CA 1
ATOM 660 C C . THR A 1 82 ? -7.194 5.435 -3.006 1.00 92.38 82 THR A C 1
ATOM 662 O O . THR A 1 82 ? -8.072 5.558 -3.855 1.00 92.38 82 THR A O 1
ATOM 665 N N . LEU A 1 83 ? -7.035 4.314 -2.297 1.00 93.38 83 LEU A N 1
ATOM 666 C CA . LEU A 1 83 ? -7.909 3.140 -2.405 1.00 93.38 83 LEU A CA 1
ATOM 667 C C . LEU A 1 83 ? -9.296 3.336 -1.758 1.00 93.38 83 LEU A C 1
ATOM 669 O O . LEU A 1 83 ? -10.151 2.466 -1.887 1.00 93.38 83 LEU A O 1
ATOM 673 N N . GLY A 1 84 ? -9.540 4.459 -1.072 1.00 93.12 84 GLY A N 1
ATOM 674 C CA . GLY A 1 84 ? -10.796 4.731 -0.362 1.00 93.12 84 GLY A CA 1
ATOM 675 C C . GLY A 1 84 ? -10.822 4.228 1.083 1.00 93.12 84 GLY A C 1
ATOM 676 O O . GLY A 1 84 ? -11.877 4.235 1.717 1.00 93.12 84 GLY A O 1
ATOM 677 N N . CYS A 1 85 ? -9.679 3.806 1.633 1.00 94.81 85 CYS A N 1
ATOM 678 C CA . CYS A 1 85 ? -9.604 3.398 3.031 1.00 94.81 85 CYS A CA 1
ATOM 679 C C . CYS A 1 85 ? -9.649 4.610 3.965 1.00 94.81 85 CYS A C 1
ATOM 681 O O . CYS A 1 85 ? -9.025 5.650 3.723 1.00 94.81 85 CYS A O 1
ATOM 683 N N . LYS A 1 86 ? -10.327 4.434 5.097 1.00 93.75 86 LYS A N 1
ATOM 684 C CA . LYS A 1 86 ? -10.246 5.333 6.245 1.00 93.75 86 LYS A CA 1
ATOM 685 C C . LYS A 1 86 ? -9.114 4.878 7.153 1.00 93.75 86 LYS A C 1
ATOM 687 O O . LYS A 1 86 ? -8.889 3.687 7.329 1.00 93.75 86 LYS A O 1
ATOM 692 N N . ILE A 1 87 ? -8.403 5.845 7.716 1.00 93.19 87 ILE A N 1
ATOM 693 C CA . ILE A 1 87 ? -7.366 5.587 8.709 1.00 93.19 87 ILE A CA 1
ATOM 694 C C . ILE A 1 87 ? -7.989 5.846 10.076 1.00 93.19 87 ILE A C 1
ATOM 696 O O . ILE A 1 87 ? -8.228 7.001 10.432 1.00 93.19 87 ILE A O 1
ATOM 700 N N . GLU A 1 88 ? -8.264 4.783 10.817 1.00 92.50 88 GLU A N 1
ATOM 701 C CA . GLU A 1 88 ? -8.951 4.839 12.106 1.00 92.50 88 GLU A CA 1
ATOM 702 C C . GLU A 1 88 ? -8.163 4.122 13.204 1.00 92.50 88 GLU A C 1
ATOM 704 O O . GLU A 1 88 ? -7.183 3.430 12.939 1.00 92.50 88 GLU A O 1
ATOM 709 N N . GLY A 1 89 ? -8.542 4.356 14.460 1.00 91.06 89 GLY A N 1
ATOM 710 C CA . GLY A 1 89 ? -7.952 3.648 15.593 1.00 91.06 89 GLY A CA 1
ATOM 711 C C . GLY A 1 89 ? -8.469 2.214 15.701 1.00 91.06 89 GLY A C 1
ATOM 712 O O . GLY A 1 89 ? -9.471 1.848 15.086 1.00 91.06 89 GLY A O 1
ATOM 713 N N . LEU A 1 90 ? -7.803 1.424 16.539 1.00 89.12 90 LEU A N 1
ATOM 714 C CA . LEU A 1 90 ? -8.204 0.048 16.828 1.00 89.12 90 LEU A CA 1
ATOM 715 C C . LEU A 1 90 ? -9.624 -0.022 17.417 1.00 89.12 90 LEU A C 1
ATOM 717 O O . LEU A 1 90 ? -10.000 0.791 18.272 1.00 89.12 90 LEU A O 1
ATOM 721 N N . ASN A 1 91 ? -10.389 -1.031 17.008 1.00 87.38 91 ASN A N 1
ATOM 722 C CA . ASN A 1 91 ? -11.658 -1.391 17.633 1.00 87.38 91 ASN A CA 1
ATOM 723 C C . ASN A 1 91 ? -11.420 -2.131 18.974 1.00 87.38 91 ASN A C 1
ATOM 725 O O . ASN A 1 91 ? -10.282 -2.390 19.361 1.00 87.38 91 ASN A O 1
ATOM 729 N N . LYS A 1 92 ? -12.482 -2.437 19.734 1.00 86.38 92 LYS A N 1
ATOM 730 C CA . LYS A 1 92 ? -12.340 -3.095 21.052 1.00 86.38 92 LYS A CA 1
ATOM 731 C C . LYS A 1 92 ? -11.688 -4.480 20.950 1.00 86.38 92 LYS A C 1
ATOM 733 O O . LYS A 1 92 ? -10.743 -4.749 21.679 1.00 86.38 92 LYS A O 1
ATOM 738 N N . SER A 1 93 ? -12.144 -5.294 20.001 1.00 85.38 93 SER A N 1
ATOM 739 C CA . SER A 1 93 ? -11.635 -6.651 19.779 1.00 85.38 93 SER A CA 1
ATOM 740 C C . SER A 1 93 ? -10.157 -6.656 19.366 1.00 85.38 93 SER A C 1
ATOM 742 O O . SER A 1 93 ? -9.382 -7.460 19.868 1.00 85.38 93 SER A O 1
ATOM 744 N N . GLU A 1 94 ? -9.731 -5.708 18.530 1.00 85.69 94 GLU A N 1
ATOM 745 C CA . GLU A 1 94 ? -8.336 -5.540 18.111 1.00 85.69 94 GLU A CA 1
ATOM 746 C C . GLU A 1 94 ? -7.438 -5.113 19.280 1.00 85.69 94 GLU A C 1
ATOM 748 O O . GLU A 1 94 ? -6.312 -5.588 19.399 1.00 85.69 94 GLU A O 1
ATOM 753 N N . LYS A 1 95 ? -7.926 -4.236 20.168 1.00 87.06 95 LYS A N 1
ATOM 754 C CA . LYS A 1 95 ? -7.176 -3.844 21.375 1.00 87.06 95 LYS A CA 1
ATOM 755 C 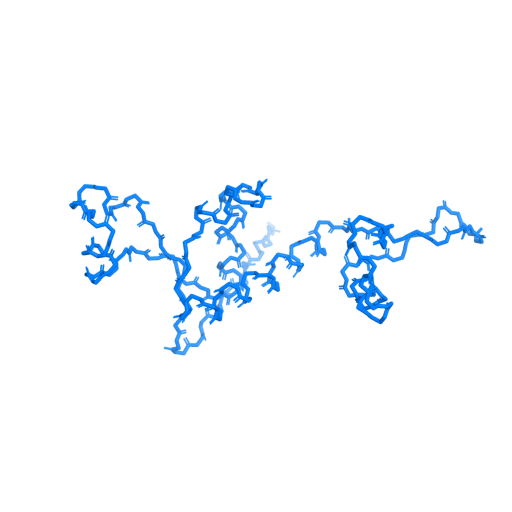C . LYS A 1 95 ? -6.986 -5.014 22.327 1.00 87.06 95 LYS A C 1
ATOM 757 O O . LYS A 1 95 ? -5.895 -5.168 22.865 1.00 87.06 95 LYS A O 1
ATOM 762 N N . GLU A 1 96 ? -8.036 -5.808 22.525 1.00 86.56 96 GLU A N 1
ATOM 763 C CA . GLU A 1 96 ? -8.002 -7.012 23.357 1.00 86.56 96 GLU A CA 1
ATOM 764 C C . GLU A 1 96 ? -7.037 -8.050 22.772 1.00 86.56 96 GLU A C 1
ATOM 766 O O . GLU A 1 96 ? -6.176 -8.548 23.491 1.00 86.56 96 GLU A O 1
ATOM 771 N N . ALA A 1 97 ? -7.108 -8.303 21.460 1.00 86.44 97 ALA A N 1
ATOM 772 C CA . ALA A 1 97 ? -6.231 -9.249 20.772 1.00 86.44 97 ALA A CA 1
ATOM 773 C C . ALA A 1 97 ? -4.748 -8.846 20.821 1.00 86.44 97 ALA A C 1
ATOM 775 O O . ALA A 1 97 ? -3.876 -9.705 20.927 1.00 86.44 97 ALA A O 1
ATOM 776 N N . LEU A 1 98 ? -4.458 -7.544 20.756 1.00 84.44 98 LEU A N 1
ATOM 777 C CA . LEU A 1 98 ? -3.092 -7.021 20.789 1.00 84.44 98 LEU A CA 1
ATOM 778 C C . LEU A 1 98 ? -2.598 -6.695 22.213 1.00 84.44 98 LEU A C 1
ATOM 780 O O . LEU A 1 98 ? -1.447 -6.298 22.377 1.00 84.44 98 LEU A O 1
ATOM 784 N N . GLY A 1 99 ? -3.448 -6.819 23.239 1.00 86.25 99 GLY A N 1
ATOM 785 C CA . GLY A 1 99 ? -3.099 -6.497 24.628 1.00 86.25 99 GLY A CA 1
ATOM 786 C C . GLY A 1 99 ? -2.724 -5.026 24.859 1.00 86.25 99 GLY A C 1
ATOM 787 O O . GLY A 1 99 ? -1.913 -4.723 25.734 1.00 86.25 99 GLY A O 1
ATOM 788 N N . ILE A 1 100 ? -3.266 -4.103 24.056 1.00 84.00 100 ILE A N 1
ATOM 789 C CA . ILE A 1 100 ? -2.827 -2.701 24.037 1.00 84.00 100 ILE A CA 1
ATOM 790 C C . ILE A 1 100 ? -3.671 -1.851 24.991 1.00 84.00 100 ILE A C 1
ATOM 792 O O . ILE A 1 100 ? -4.890 -1.729 24.848 1.00 84.00 100 ILE A O 1
ATOM 796 N N . ASN A 1 101 ? -2.997 -1.153 25.906 1.00 78.81 101 ASN A N 1
ATOM 797 C CA . ASN A 1 101 ? -3.631 -0.262 26.878 1.00 78.81 101 ASN A CA 1
ATOM 798 C C . ASN A 1 101 ? -3.887 1.146 26.296 1.00 78.81 101 ASN A C 1
ATOM 800 O O . ASN A 1 101 ? -3.258 1.581 25.328 1.00 78.81 101 ASN A O 1
ATOM 804 N N . GLY A 1 102 ? -4.813 1.900 26.901 1.00 71.19 102 GLY A N 1
ATOM 805 C CA . GLY A 1 102 ? -5.423 3.105 26.311 1.00 71.19 102 GLY A CA 1
ATOM 806 C C . GLY A 1 102 ? -4.477 4.188 25.761 1.00 71.19 102 GLY A C 1
ATOM 807 O O . GLY A 1 102 ? -4.834 4.854 24.789 1.00 71.19 102 GLY A O 1
ATOM 808 N N . ALA A 1 103 ? -3.276 4.361 26.322 1.00 76.19 103 ALA A N 1
ATOM 809 C CA . ALA A 1 103 ? -2.295 5.328 25.817 1.00 76.19 103 ALA A CA 1
ATOM 810 C C . ALA A 1 103 ? -1.652 4.888 24.487 1.00 76.19 103 ALA A C 1
ATOM 812 O O . ALA A 1 103 ? -1.559 5.686 23.556 1.00 76.19 103 ALA A O 1
ATOM 813 N N . GLN A 1 104 ? -1.280 3.611 24.366 1.00 77.94 104 GLN A N 1
ATOM 814 C CA . GLN A 1 104 ? -0.675 3.037 23.158 1.00 77.94 104 GLN A CA 1
ATOM 815 C C . GLN A 1 104 ? -1.699 2.889 22.021 1.00 77.94 104 GLN A C 1
ATOM 817 O O . GLN A 1 104 ? -1.373 3.085 20.852 1.00 77.94 104 GLN A O 1
ATOM 822 N N . SER A 1 105 ? -2.974 2.667 22.360 1.00 75.94 105 SER A N 1
ATOM 823 C CA . SER A 1 105 ? -4.067 2.572 21.382 1.00 75.94 105 SER A CA 1
ATOM 824 C C . SER A 1 105 ? -4.261 3.833 20.526 1.00 75.94 105 SER A C 1
ATOM 826 O O . SER A 1 105 ? -4.916 3.744 19.490 1.00 75.94 105 SER A O 1
ATOM 828 N N . LYS A 1 106 ? -3.771 5.005 20.953 1.00 77.81 106 LYS A N 1
ATOM 829 C CA . LYS A 1 106 ? -3.885 6.251 20.173 1.00 77.81 106 LYS A CA 1
ATOM 830 C C . LYS A 1 106 ? -2.849 6.348 19.051 1.00 77.81 106 LYS A C 1
ATOM 832 O O . LYS A 1 106 ? -3.049 7.118 18.114 1.00 77.81 106 LYS A O 1
ATOM 837 N N . LEU A 1 107 ? -1.748 5.610 19.176 1.00 83.00 107 LEU A N 1
ATOM 838 C CA . LEU A 1 107 ? -0.646 5.615 18.217 1.00 83.00 107 LEU A CA 1
ATOM 839 C C . LEU A 1 107 ? -0.902 4.616 17.089 1.00 83.00 107 LEU A C 1
ATOM 841 O O . LEU A 1 107 ? -0.654 4.940 15.932 1.00 83.00 107 LEU A O 1
ATOM 845 N N . VAL A 1 108 ? -1.466 3.453 17.423 1.00 88.31 108 VAL A N 1
ATOM 846 C CA . VAL A 1 108 ? -1.734 2.382 16.458 1.00 88.31 108 VAL A CA 1
ATOM 847 C C . VAL A 1 108 ? -2.975 2.695 15.629 1.00 88.31 108 VAL A C 1
ATOM 849 O O . VAL A 1 108 ? -4.057 2.963 16.164 1.00 88.31 108 VAL A O 1
ATOM 852 N N . LYS A 1 109 ? -2.816 2.635 14.307 1.00 91.69 109 LYS A N 1
ATOM 853 C CA . LYS A 1 109 ? -3.879 2.900 13.337 1.00 91.69 109 LYS A CA 1
ATOM 854 C C . LYS A 1 109 ? -4.135 1.682 12.457 1.00 91.69 109 LYS A C 1
ATOM 856 O O . LYS A 1 109 ? -3.305 0.787 12.318 1.00 91.69 109 LYS A O 1
ATOM 861 N N . ARG A 1 110 ? -5.321 1.655 11.862 1.00 94.12 110 ARG A N 1
ATOM 862 C CA . ARG A 1 110 ? -5.755 0.657 10.888 1.00 94.12 110 ARG A CA 1
ATOM 863 C C . ARG A 1 110 ? -6.247 1.364 9.636 1.00 94.12 110 ARG A C 1
ATOM 865 O O . ARG A 1 110 ? -6.956 2.369 9.725 1.00 94.12 110 ARG A O 1
ATOM 872 N N . ALA A 1 111 ? -5.855 0.849 8.475 1.00 95.81 111 ALA A N 1
ATOM 873 C CA . ALA A 1 111 ? -6.470 1.200 7.205 1.00 95.81 111 ALA A CA 1
ATOM 874 C C . ALA A 1 111 ? -7.673 0.287 6.983 1.00 95.81 111 ALA A C 1
ATOM 876 O O . ALA A 1 111 ? -7.537 -0.932 6.933 1.00 95.81 111 ALA A O 1
ATOM 877 N N . VAL A 1 112 ? -8.851 0.891 6.874 1.00 95.31 112 VAL A N 1
ATOM 878 C CA . VAL A 1 112 ? -10.126 0.178 6.866 1.00 95.31 112 VAL A CA 1
ATOM 879 C C . VAL A 1 112 ? -10.927 0.570 5.640 1.00 95.31 112 VAL A C 1
ATOM 881 O O . VAL A 1 112 ? -11.168 1.758 5.404 1.00 95.31 112 VAL A O 1
ATOM 884 N N . LEU A 1 113 ? -11.364 -0.425 4.871 1.00 94.81 113 LEU A N 1
ATOM 885 C CA . LEU A 1 113 ? -12.228 -0.222 3.714 1.00 94.81 113 LEU A CA 1
ATOM 886 C C . LEU A 1 113 ? -13.676 -0.555 4.086 1.00 94.81 113 LEU A C 1
ATOM 888 O O . LEU A 1 113 ? -14.045 -1.717 4.217 1.00 94.81 113 LEU A O 1
ATOM 892 N N . ASN A 1 114 ? -14.495 0.482 4.246 1.00 91.12 114 ASN A N 1
ATOM 893 C CA . ASN A 1 114 ? -15.903 0.344 4.614 1.00 91.12 114 ASN A CA 1
ATOM 894 C C . ASN A 1 114 ? -16.819 0.516 3.400 1.00 91.12 114 ASN A C 1
ATOM 896 O O . ASN A 1 114 ? -16.518 1.278 2.479 1.00 91.12 114 ASN A O 1
ATOM 900 N N . VAL A 1 115 ? -17.978 -0.142 3.449 1.00 88.06 115 VAL A N 1
ATOM 901 C CA . VAL A 1 115 ? -19.092 0.095 2.524 1.00 88.06 115 VAL A CA 1
ATOM 902 C C . VAL A 1 115 ? -20.089 1.099 3.132 1.00 88.06 115 VAL A C 1
ATOM 904 O O . VAL A 1 115 ? -20.314 1.061 4.343 1.00 88.06 115 VAL A O 1
ATOM 907 N N . PRO A 1 116 ? -20.705 1.993 2.333 1.00 87.25 116 PRO A N 1
ATOM 908 C CA . PRO A 1 116 ? -20.448 2.227 0.912 1.00 87.25 116 PRO A CA 1
ATOM 909 C C . PRO A 1 116 ? -19.074 2.874 0.675 1.00 87.25 116 PRO A C 1
ATOM 911 O O . PRO A 1 116 ? -18.585 3.645 1.501 1.00 87.25 116 PRO A O 1
ATOM 914 N N . LEU A 1 117 ? -18.460 2.559 -0.468 1.00 83.81 117 LEU A N 1
ATOM 915 C CA . LEU A 1 117 ? -17.145 3.079 -0.834 1.00 83.81 117 LEU A CA 1
ATOM 916 C C . LEU A 1 117 ? -17.208 4.600 -1.025 1.00 83.81 117 LEU A C 1
ATOM 918 O O . LEU A 1 117 ? -17.957 5.094 -1.866 1.00 83.81 117 LEU A O 1
ATOM 922 N N . VAL A 1 118 ? -16.376 5.331 -0.283 1.00 79.69 118 VAL A N 1
ATOM 923 C CA . VAL A 1 118 ? -16.213 6.780 -0.441 1.00 79.69 118 VAL A CA 1
ATOM 924 C C . VAL A 1 118 ? -14.815 7.047 -0.974 1.00 79.69 118 VAL A C 1
ATOM 926 O O . VAL A 1 118 ? -13.830 6.954 -0.242 1.00 79.69 118 VAL A O 1
ATOM 929 N N . LEU A 1 119 ? -14.728 7.364 -2.263 1.00 77.44 119 LEU A N 1
ATOM 930 C CA . LEU A 1 119 ? -13.465 7.766 -2.869 1.00 77.44 119 LEU A CA 1
ATOM 931 C C . LEU A 1 119 ? -13.114 9.202 -2.452 1.00 77.44 119 LEU A C 1
ATOM 933 O O . LEU A 1 119 ? -14.011 10.040 -2.327 1.00 77.44 119 LEU A O 1
ATOM 937 N N . PRO A 1 120 ? -11.823 9.508 -2.234 1.00 75.75 120 PRO A N 1
ATOM 938 C CA . PRO A 1 120 ? -11.402 10.854 -1.877 1.00 75.75 120 PRO A CA 1
ATOM 939 C C . PRO A 1 120 ? -11.724 11.842 -3.002 1.00 75.75 120 PRO A C 1
ATOM 941 O O . PRO A 1 120 ? -11.508 11.553 -4.181 1.00 75.75 120 PRO A O 1
ATOM 944 N N . GLU A 1 121 ? -12.190 13.035 -2.633 1.00 79.81 121 GLU A N 1
ATOM 945 C CA . GLU A 1 121 ? -12.423 14.093 -3.612 1.00 79.81 121 GLU A CA 1
ATOM 946 C C . GLU A 1 121 ? -11.100 14.508 -4.279 1.00 79.81 121 GLU A C 1
ATOM 948 O O . GLU A 1 121 ? -10.085 14.706 -3.593 1.00 79.81 121 GLU A O 1
ATOM 953 N N . PRO A 1 122 ? -11.076 14.672 -5.613 1.00 78.00 122 PRO A N 1
ATOM 954 C CA . PRO A 1 122 ? -9.898 15.185 -6.289 1.00 78.00 122 PRO A CA 1
ATOM 955 C C . PRO A 1 122 ? -9.588 16.588 -5.761 1.00 78.00 122 PRO A C 1
ATOM 957 O O . PRO A 1 122 ? -10.461 17.456 -5.696 1.00 78.00 122 PRO A O 1
ATOM 960 N N . LYS A 1 123 ? -8.322 16.835 -5.397 1.00 74.75 123 LYS A N 1
ATOM 961 C CA . LYS A 1 123 ? -7.886 18.163 -4.946 1.00 74.75 123 LYS A CA 1
ATOM 962 C C . LYS A 1 123 ? -8.206 19.191 -6.034 1.00 74.75 123 LYS A C 1
ATOM 964 O O . LYS A 1 123 ? -7.619 19.147 -7.116 1.00 74.75 123 LYS A O 1
ATOM 969 N N . LYS A 1 124 ? -9.105 20.136 -5.737 1.00 77.44 124 LYS A N 1
ATOM 970 C CA . LYS A 1 124 ? -9.376 21.284 -6.612 1.00 77.44 124 LYS A CA 1
ATOM 971 C C . LYS A 1 124 ? -8.067 22.054 -6.794 1.00 77.44 124 LYS A C 1
ATOM 973 O O . LYS A 1 124 ? -7.517 22.577 -5.825 1.00 77.44 124 LYS A O 1
ATOM 978 N N . ARG A 1 125 ? -7.540 22.095 -8.022 1.00 74.62 125 ARG A N 1
ATOM 979 C CA . ARG A 1 125 ? -6.408 22.968 -8.351 1.00 74.62 125 ARG A CA 1
ATOM 980 C C . ARG A 1 125 ? -6.887 24.407 -8.172 1.00 74.62 125 ARG A C 1
ATOM 982 O O . ARG A 1 125 ? -7.840 24.813 -8.831 1.00 74.62 125 ARG A O 1
ATOM 989 N N . LYS A 1 126 ? -6.264 25.155 -7.260 1.00 67.75 126 LYS A N 1
ATOM 990 C CA . LYS A 1 126 ? -6.447 26.606 -7.206 1.00 67.75 126 LYS A CA 1
ATOM 991 C C . LYS A 1 126 ? -5.786 27.166 -8.463 1.00 67.75 126 LYS A C 1
ATOM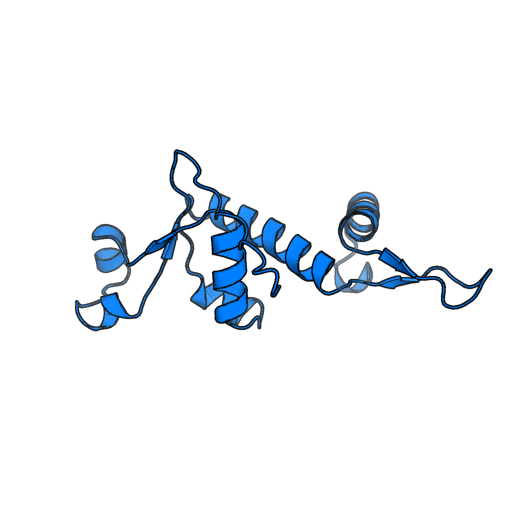 993 O O . LYS A 1 126 ? -4.575 27.049 -8.609 1.00 67.75 126 LYS A O 1
ATOM 998 N N . TYR A 1 127 ? -6.587 27.670 -9.393 1.00 71.06 127 TYR A N 1
ATOM 999 C CA . TYR A 1 127 ? -6.072 28.544 -10.437 1.00 71.06 127 TYR A CA 1
ATOM 1000 C C . TYR A 1 127 ? -5.847 29.902 -9.773 1.00 71.06 127 TYR A C 1
ATOM 1002 O O . TYR A 1 127 ? -6.825 30.533 -9.370 1.00 71.06 127 TYR A O 1
ATOM 1010 N N . ASP A 1 128 ? -4.586 30.300 -9.599 1.00 68.12 128 ASP A N 1
ATOM 1011 C CA . ASP A 1 128 ? -4.264 31.709 -9.359 1.00 68.12 128 ASP A CA 1
ATOM 1012 C C . ASP A 1 128 ? -4.717 32.488 -10.599 1.00 68.12 128 ASP A C 1
ATOM 1014 O O . ASP A 1 128 ? -4.372 32.115 -11.725 1.00 68.12 128 ASP A O 1
ATOM 1018 N N . ARG A 1 129 ? -5.571 33.490 -10.385 1.00 60.53 129 ARG A N 1
ATOM 1019 C CA . ARG A 1 129 ? -5.956 34.479 -11.397 1.00 60.53 129 ARG A CA 1
ATOM 1020 C C . ARG A 1 129 ? -5.083 35.707 -11.247 1.00 60.53 129 ARG A C 1
ATOM 1022 O O . ARG A 1 129 ? -4.844 36.083 -10.079 1.00 60.53 129 ARG A O 1
#

Foldseek 3Di:
DCVVVVNDPVVVVVVCLVQQWDFDAPDVVHDTDTDGDPVSVLVVLLVVVVVVCVVVVQKAFLVVVCVVVVNDSVSSVVSLLQVQWDKAFDDPVRCVVVVPDDVVRVVTIITGQDPPRDHDDDPDPDDDD

Nearest PDB structures (foldseek):
  3nfi-assembly1_A  TM=8.779E-01  e=7.120E-08  Saccharomyces cerevisiae
  3nfi-assembly2_B  TM=8.911E-01  e=7.120E-08  Saccharomyces cerevisiae
  5w66-assembly1_M  TM=8.686E-01  e=6.677E-08  Saccharomyces cerevisiae S288C
  3nfi-assembly3_C  TM=9.014E-01  e=2.575E-07  Saccharomyces cerevisiae
  5m64-assembly1_M  TM=8.596E-01  e=1.191E-07  Saccharomyces cerevisiae

pLDDT: mean 87.65, std 9.47, range [58.62, 97.38]

Sequence (129 aa):
MSEKLKFPPDIILTNLYTRFTETAFRKAGGVQKSKMTARYEDKLLCYMFTLCLMLDAFRVDPDSLSEDLAVTTNKVYSIFRTLGCKIEGLNKSEKEALGINGAQSKLVKRAVLNVPLVLPEPKKRKYDR

Organism: NCBI:txid94023

Secondary structure (DSSP, 8-state):
-TGGGT---HHHHHHHHHHH-EEEESSTTPPEEEE--HHHHHHHHHHHHHHHHHHTTTEE-HHHHHHHTT--HHHHHHHHHHTT-EEEE--HHHHHHHT--TTGGGT-EEEE-PSSP-PPPP-------